Protein AF-A0A529I674-F1 (afdb_monomer_lite)

pLDDT: mean 94.1, std 11.56, range [41.16, 98.38]

Sequence (65 aa):
MKEKNLLAELAAYLFSKSDKETGRTPSERELAEHFAVSRGQIREALAILEAMRIVERRAKSGIYV

Secondary structure (DSSP, 8-state):
-----HHHHHHHHHHHHS-TTT-BPPPHHHHHHHHT--HHHHHHHHHHHHHTTS-EEETTTEEE-

Radius of gyration: 11.15 Å; chains: 1; bounding box: 30×21×27 Å

Foldseek 3Di:
DDPPPLLVVVLVQLVVAADPPFQFGDALVVSCVVVVHDSVVSVVSVVVCVVVVSWDQDPVPGIGD

Structure (mmCIF, N/CA/C/O backbone):
data_AF-A0A529I674-F1
#
_entry.id   AF-A0A529I674-F1
#
loop_
_atom_site.group_PDB
_atom_site.id
_atom_site.type_symbol
_atom_site.label_atom_id
_atom_site.label_alt_id
_atom_site.label_comp_id
_atom_site.label_asym_id
_atom_site.label_entity_id
_atom_site.label_seq_id
_atom_site.pdbx_PDB_ins_code
_atom_site.Cartn_x
_atom_site.Cartn_y
_atom_site.Cartn_z
_atom_site.occupancy
_atom_site.B_iso_or_equiv
_atom_site.auth_seq_id
_atom_site.auth_comp_id
_atom_site.auth_asym_id
_atom_site.auth_atom_id
_atom_site.pdbx_PDB_model_num
ATOM 1 N N . MET A 1 1 ? -20.333 0.501 14.694 1.00 41.16 1 MET A N 1
ATOM 2 C CA . MET A 1 1 ? -19.506 1.295 13.761 1.00 41.16 1 MET A CA 1
ATOM 3 C C . MET A 1 1 ? -18.258 0.462 13.517 1.00 41.16 1 MET A C 1
ATOM 5 O O . MET A 1 1 ? -17.569 0.192 14.487 1.00 41.16 1 MET A O 1
ATOM 9 N N . LYS A 1 2 ? -18.071 -0.125 12.325 1.00 46.81 2 LYS A N 1
ATOM 10 C CA . LYS A 1 2 ? -16.926 -1.019 12.075 1.00 46.81 2 LYS A CA 1
ATOM 11 C C . LYS A 1 2 ? -15.651 -0.180 12.187 1.00 46.81 2 LYS A C 1
ATOM 13 O O . LYS A 1 2 ? -15.358 0.568 11.259 1.00 46.81 2 LYS A O 1
ATOM 18 N N . GLU A 1 3 ? -14.920 -0.291 13.291 1.00 50.22 3 GLU A N 1
ATOM 19 C CA . GLU A 1 3 ? -13.483 -0.018 13.285 1.00 50.22 3 GLU A CA 1
ATOM 20 C C . GLU A 1 3 ? -12.874 -1.030 12.311 1.00 50.22 3 GLU A C 1
ATOM 22 O O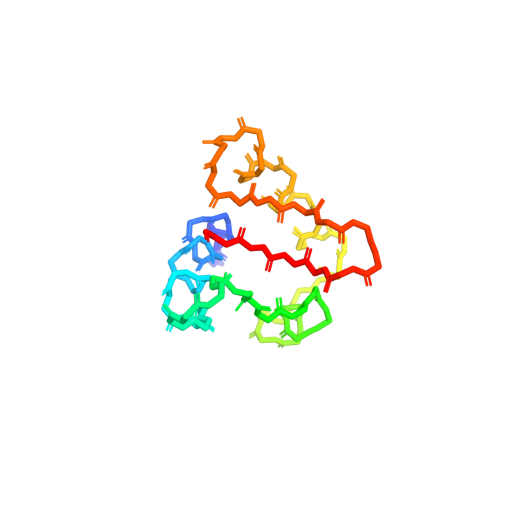 . GLU A 1 3 ? -12.594 -2.178 12.650 1.00 50.22 3 GLU A O 1
ATOM 27 N N . LYS A 1 4 ? -12.834 -0.655 11.031 1.00 61.59 4 LYS A N 1
ATOM 28 C CA . LYS A 1 4 ? -12.218 -1.463 9.987 1.00 61.59 4 LYS A CA 1
ATOM 29 C C . LYS A 1 4 ? -10.730 -1.514 10.292 1.00 61.59 4 LYS A C 1
ATOM 31 O O . LYS A 1 4 ? -10.089 -0.469 10.403 1.00 61.59 4 LYS A O 1
ATOM 36 N N . ASN A 1 5 ? -10.186 -2.720 10.413 1.00 88.50 5 ASN A N 1
ATOM 37 C CA . ASN A 1 5 ? -8.749 -2.927 10.516 1.00 88.50 5 ASN A CA 1
ATOM 38 C C . ASN A 1 5 ? -8.122 -2.649 9.138 1.00 88.50 5 ASN A C 1
ATOM 40 O O . ASN A 1 5 ? -7.855 -3.570 8.366 1.00 88.50 5 ASN A O 1
ATOM 44 N N . LEU A 1 6 ? -7.941 -1.359 8.825 1.00 94.06 6 LEU A N 1
ATOM 45 C CA . LEU A 1 6 ? -7.411 -0.870 7.549 1.00 94.06 6 LEU A CA 1
ATOM 46 C C . LEU A 1 6 ? -6.089 -1.553 7.193 1.00 94.06 6 LEU A C 1
ATOM 48 O O . LEU A 1 6 ? -5.852 -1.822 6.026 1.00 94.06 6 LEU A O 1
ATOM 52 N N . LEU A 1 7 ? -5.249 -1.865 8.183 1.00 95.50 7 LEU A N 1
ATOM 53 C CA . LEU A 1 7 ? -3.960 -2.515 7.965 1.00 95.50 7 LEU A CA 1
ATOM 54 C C . LEU A 1 7 ? -4.118 -3.905 7.334 1.00 95.50 7 LEU A C 1
ATOM 56 O O . LEU A 1 7 ? -3.486 -4.200 6.321 1.00 95.50 7 LEU A O 1
ATOM 60 N N . ALA A 1 8 ? -4.979 -4.742 7.918 1.00 95.44 8 ALA A N 1
ATOM 61 C CA . ALA A 1 8 ? -5.218 -6.097 7.431 1.00 95.44 8 ALA A CA 1
ATOM 62 C C . ALA A 1 8 ? -5.922 -6.094 6.065 1.00 95.44 8 ALA A C 1
ATOM 64 O O . ALA A 1 8 ? -5.529 -6.834 5.162 1.00 95.44 8 ALA A O 1
ATOM 65 N N . GLU A 1 9 ? -6.931 -5.233 5.898 1.00 96.69 9 GLU A N 1
ATOM 66 C CA . GLU A 1 9 ? -7.651 -5.090 4.628 1.00 96.69 9 GLU A CA 1
ATOM 67 C C . GLU A 1 9 ? -6.729 -4.568 3.515 1.00 96.69 9 GLU A C 1
ATOM 69 O O . GLU A 1 9 ? -6.754 -5.087 2.397 1.00 96.69 9 GLU A O 1
ATOM 74 N N . LEU A 1 10 ? -5.865 -3.596 3.827 1.00 97.50 10 LEU A N 1
ATOM 75 C CA . LEU A 1 10 ? -4.879 -3.066 2.894 1.00 97.50 10 LEU A CA 1
ATOM 76 C C . LEU A 1 10 ? -3.883 -4.147 2.474 1.00 97.50 10 LEU A C 1
ATOM 78 O O . LEU A 1 10 ? -3.686 -4.333 1.280 1.00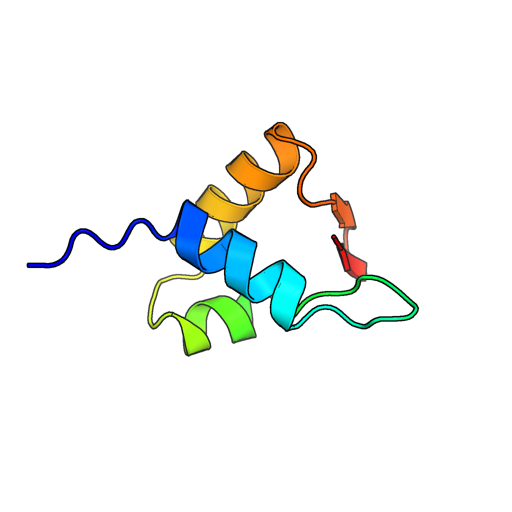 97.50 10 LEU A O 1
ATOM 82 N N . ALA A 1 11 ? -3.298 -4.890 3.416 1.00 97.31 11 ALA A N 1
ATOM 83 C CA . ALA A 1 11 ? -2.340 -5.947 3.093 1.00 97.31 11 ALA A CA 1
ATOM 84 C C . ALA A 1 11 ? -2.938 -6.982 2.126 1.00 97.31 11 ALA A C 1
ATOM 86 O O . ALA A 1 11 ? -2.353 -7.267 1.080 1.00 97.31 11 ALA A O 1
ATOM 87 N N . ALA A 1 12 ? -4.139 -7.486 2.428 1.00 97.31 12 ALA A N 1
ATOM 88 C CA . ALA A 1 12 ? -4.829 -8.444 1.566 1.00 97.31 12 ALA A CA 1
ATOM 89 C C . ALA A 1 12 ? -5.106 -7.868 0.166 1.00 97.31 12 ALA A C 1
ATOM 91 O O . ALA A 1 12 ? -4.925 -8.549 -0.846 1.00 97.31 12 ALA A O 1
ATOM 92 N N . TYR A 1 13 ? -5.510 -6.598 0.097 1.00 98.06 13 TYR A N 1
ATOM 93 C CA . TYR A 1 13 ? -5.764 -5.924 -1.169 1.00 98.06 13 TYR A CA 1
ATOM 94 C C . TYR A 1 13 ? -4.492 -5.741 -2.003 1.00 98.06 13 TYR A C 1
ATOM 96 O O . TYR A 1 13 ? -4.525 -5.980 -3.210 1.00 98.06 13 TYR A O 1
ATOM 104 N N . LEU A 1 14 ? -3.368 -5.372 -1.380 1.00 97.94 14 LEU A N 1
ATOM 105 C CA . LEU A 1 14 ? -2.089 -5.198 -2.071 1.00 97.94 14 LEU A CA 1
ATOM 106 C C . LEU A 1 14 ? -1.617 -6.506 -2.714 1.00 97.94 14 LEU A C 1
ATOM 108 O O . LEU A 1 14 ? -1.289 -6.489 -3.893 1.00 97.94 14 LEU A O 1
ATOM 112 N N . PHE A 1 15 ? -1.688 -7.640 -2.009 1.00 97.12 15 PHE A N 1
ATOM 113 C CA . PHE A 1 15 ? -1.371 -8.950 -2.599 1.00 97.12 15 PHE A CA 1
ATOM 114 C C . PHE A 1 15 ? -2.342 -9.362 -3.711 1.00 97.12 15 PHE A C 1
ATOM 116 O O . PHE A 1 15 ? -1.948 -10.015 -4.672 1.00 97.12 15 PHE A O 1
ATOM 123 N N . SER A 1 16 ? -3.622 -8.994 -3.600 1.00 97.50 16 SER A N 1
ATOM 124 C CA . SER A 1 16 ? -4.614 -9.325 -4.627 1.00 97.50 16 SER A CA 1
ATOM 125 C C . SER A 1 16 ? -4.494 -8.464 -5.887 1.00 97.50 16 SER A C 1
ATOM 127 O O . SER A 1 16 ? -4.966 -8.891 -6.945 1.00 97.50 16 SER A O 1
ATOM 129 N N . LYS A 1 17 ? -3.982 -7.235 -5.770 1.00 97.75 17 LYS A N 1
ATOM 130 C CA . LYS A 1 17 ? -3.967 -6.229 -6.844 1.00 97.75 17 LYS A CA 1
ATOM 131 C C . LYS A 1 17 ? -2.572 -5.846 -7.311 1.00 97.75 17 LYS A C 1
ATOM 133 O O . LYS A 1 17 ? -2.464 -4.977 -8.174 1.00 97.75 17 LYS A O 1
ATOM 138 N N . SER A 1 18 ? -1.535 -6.459 -6.757 1.00 97.25 18 SER A N 1
ATOM 139 C CA . SER A 1 18 ? -0.187 -6.297 -7.266 1.00 97.25 18 SER A CA 1
ATOM 140 C C . SER A 1 18 ? -0.060 -6.896 -8.660 1.00 97.25 18 SER A C 1
ATOM 142 O O . SER A 1 18 ? -0.704 -7.884 -9.028 1.00 97.25 18 SER A O 1
ATOM 144 N N . ASP A 1 19 ? 0.783 -6.256 -9.454 1.00 97.69 19 ASP A N 1
ATOM 145 C CA . ASP A 1 19 ? 1.224 -6.789 -10.725 1.00 97.69 19 ASP A CA 1
ATOM 146 C C . ASP A 1 19 ? 2.026 -8.083 -10.507 1.00 97.69 19 ASP A C 1
ATOM 148 O O . ASP A 1 19 ? 2.890 -8.151 -9.632 1.00 97.69 19 ASP A O 1
ATOM 152 N N . LYS A 1 20 ? 1.739 -9.119 -11.299 1.00 94.06 20 LYS A N 1
ATOM 153 C CA . LYS A 1 20 ? 2.307 -10.461 -11.088 1.00 94.06 20 LYS A CA 1
ATOM 154 C C . LYS A 1 20 ? 3.782 -10.571 -11.464 1.00 94.06 20 LYS A C 1
ATOM 156 O O . LYS A 1 20 ? 4.456 -11.455 -10.948 1.00 94.06 20 LYS A O 1
ATOM 161 N N . GLU A 1 21 ? 4.262 -9.729 -12.376 1.00 95.94 21 GLU A N 1
ATOM 162 C CA . GLU A 1 21 ? 5.647 -9.781 -12.856 1.00 95.94 21 GLU A CA 1
ATOM 163 C C . GLU A 1 21 ? 6.552 -8.854 -12.044 1.00 95.94 21 GLU A C 1
ATOM 165 O O . GLU A 1 21 ? 7.705 -9.181 -11.770 1.00 95.94 21 GLU A O 1
ATOM 170 N N . THR A 1 22 ? 6.027 -7.698 -11.641 1.00 96.75 22 THR A N 1
ATOM 171 C CA . THR A 1 22 ? 6.804 -6.632 -10.998 1.00 96.75 22 THR A CA 1
ATOM 172 C C . THR A 1 22 ? 6.523 -6.466 -9.508 1.00 96.75 22 THR A C 1
ATOM 174 O O . THR A 1 22 ? 7.286 -5.773 -8.839 1.00 96.75 22 THR A O 1
ATOM 177 N N . GLY A 1 23 ? 5.424 -7.023 -8.989 1.00 97.31 23 GLY A N 1
ATOM 178 C CA . GLY A 1 23 ? 4.967 -6.816 -7.609 1.00 97.31 23 GLY A CA 1
ATOM 179 C C . GLY A 1 23 ? 4.406 -5.415 -7.345 1.00 97.31 23 GLY A C 1
ATOM 180 O O . GLY A 1 23 ? 4.056 -5.088 -6.213 1.00 97.31 23 GLY A O 1
ATOM 181 N N . ARG A 1 24 ? 4.311 -4.553 -8.368 1.00 97.94 24 ARG A N 1
ATOM 182 C CA . ARG A 1 24 ? 3.873 -3.163 -8.197 1.00 97.94 24 ARG A CA 1
ATOM 183 C C . ARG A 1 24 ? 2.402 -3.104 -7.800 1.00 97.94 24 ARG A C 1
ATOM 185 O O . ARG A 1 24 ? 1.554 -3.686 -8.470 1.00 97.94 24 ARG A O 1
ATOM 192 N N . THR A 1 25 ? 2.090 -2.360 -6.749 1.00 98.38 25 THR A N 1
ATOM 193 C CA . THR A 1 25 ? 0.723 -2.202 -6.243 1.00 98.38 25 THR A CA 1
ATOM 194 C C . THR A 1 25 ? 0.064 -0.923 -6.776 1.00 98.38 25 THR A C 1
ATOM 196 O O . THR A 1 25 ? 0.746 -0.057 -7.339 1.00 98.38 25 THR A O 1
ATOM 199 N N . PRO A 1 26 ? -1.251 -0.736 -6.545 1.00 98.38 26 PRO A N 1
ATOM 200 C CA . PRO A 1 26 ? -1.902 0.556 -6.745 1.00 98.38 26 PRO A CA 1
ATOM 201 C C . PRO A 1 26 ? -1.229 1.677 -5.941 1.00 98.38 26 PRO A C 1
ATOM 203 O O . PRO A 1 26 ? -0.635 1.443 -4.884 1.00 98.38 26 PRO A O 1
ATOM 206 N N . SER A 1 27 ? -1.333 2.904 -6.443 1.00 97.69 27 SER A N 1
ATOM 207 C CA . SER A 1 27 ? -0.780 4.103 -5.811 1.00 97.69 27 SER A CA 1
ATOM 208 C C . SER A 1 27 ? -1.536 4.499 -4.540 1.00 97.69 27 SER A C 1
ATOM 210 O O . SER A 1 27 ? -2.708 4.177 -4.367 1.00 97.69 27 SER A O 1
ATOM 212 N N . GLU A 1 28 ? -0.909 5.303 -3.672 1.00 97.25 28 GLU A N 1
ATOM 213 C CA . GLU A 1 28 ? -1.561 5.823 -2.456 1.00 97.25 28 GLU A CA 1
ATOM 214 C C . GLU A 1 28 ? -2.885 6.544 -2.740 1.00 97.25 28 GLU A C 1
ATOM 216 O O . GLU A 1 28 ? -3.811 6.478 -1.933 1.00 97.25 28 GLU A O 1
ATOM 221 N N . ARG A 1 29 ? -2.978 7.237 -3.883 1.00 97.50 29 ARG A N 1
ATOM 222 C CA . ARG A 1 29 ? -4.202 7.924 -4.309 1.00 97.50 29 ARG A CA 1
ATOM 223 C C . ARG A 1 29 ? -5.316 6.919 -4.597 1.00 97.50 29 ARG A C 1
ATOM 225 O O . ARG A 1 29 ? -6.410 7.075 -4.072 1.00 97.50 29 ARG A O 1
ATOM 232 N N . GLU A 1 30 ? -5.023 5.889 -5.386 1.00 98.31 30 GLU A N 1
ATOM 233 C CA . GLU A 1 30 ? -5.991 4.844 -5.744 1.00 98.31 30 GLU A CA 1
ATOM 234 C C . GLU A 1 30 ? -6.420 4.032 -4.520 1.00 98.31 30 GLU A C 1
ATOM 236 O O . GLU A 1 30 ? -7.594 3.705 -4.376 1.00 98.31 30 GLU A O 1
ATOM 241 N N . LEU A 1 31 ? -5.490 3.752 -3.602 1.00 98.12 31 LEU A N 1
ATOM 242 C CA . LEU A 1 31 ? -5.792 3.090 -2.334 1.00 98.12 31 LEU A CA 1
ATOM 243 C C . LEU A 1 31 ? -6.713 3.960 -1.465 1.00 98.12 31 LEU A C 1
ATOM 245 O O . LEU A 1 31 ? -7.721 3.475 -0.961 1.00 98.12 31 LEU A O 1
ATOM 249 N N . ALA A 1 32 ? -6.415 5.254 -1.323 1.00 98.00 32 ALA A N 1
ATOM 250 C CA . ALA A 1 32 ? -7.248 6.176 -0.552 1.00 98.00 32 ALA A CA 1
ATOM 251 C C . ALA A 1 32 ? -8.675 6.281 -1.119 1.00 98.00 32 ALA A C 1
ATOM 253 O O . ALA A 1 32 ? -9.642 6.242 -0.359 1.00 98.00 32 ALA A O 1
ATOM 254 N N . GLU A 1 33 ? -8.804 6.351 -2.448 1.00 97.88 33 GLU A N 1
ATOM 255 C CA . GLU A 1 33 ? -10.093 6.339 -3.149 1.00 97.88 33 GLU A CA 1
ATOM 256 C C . GLU A 1 33 ? -10.843 5.015 -2.939 1.00 97.88 33 GLU A C 1
ATOM 258 O O . GLU A 1 33 ? -12.021 5.033 -2.588 1.00 97.88 33 GLU A O 1
ATOM 263 N N . HIS A 1 34 ?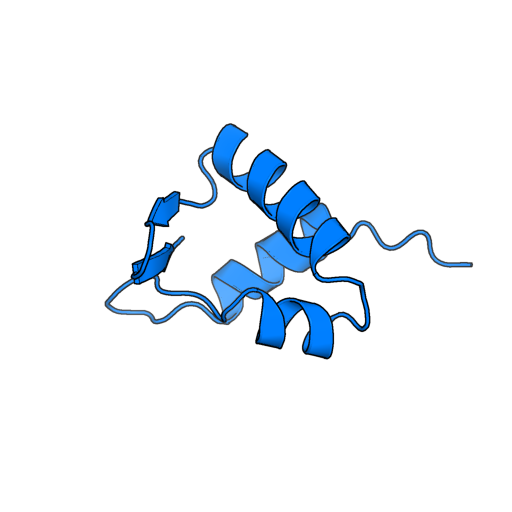 -10.164 3.871 -3.076 1.00 96.69 34 HIS A N 1
ATOM 264 C CA . HIS A 1 34 ? -10.768 2.546 -2.909 1.00 96.69 34 HIS A CA 1
ATOM 265 C C . HIS A 1 34 ? -11.305 2.313 -1.491 1.00 96.69 34 HIS A C 1
ATOM 267 O O . HIS A 1 34 ? -12.422 1.830 -1.311 1.00 96.69 34 HIS A O 1
ATOM 273 N N . PHE A 1 35 ? -10.513 2.667 -0.478 1.00 95.94 35 PHE A N 1
ATOM 274 C CA . PHE A 1 35 ? -10.874 2.463 0.924 1.00 95.94 35 PHE A CA 1
ATOM 275 C C . PHE A 1 35 ? -11.743 3.594 1.496 1.00 95.94 35 PHE A C 1
ATOM 277 O O . PHE A 1 35 ? -12.224 3.466 2.623 1.00 95.94 35 PHE A O 1
ATOM 284 N N . ALA A 1 36 ? -11.975 4.668 0.728 1.00 96.31 36 ALA A N 1
ATOM 285 C CA . ALA A 1 36 ? -12.663 5.885 1.162 1.00 96.31 36 ALA A CA 1
ATOM 286 C C . ALA A 1 36 ? -12.060 6.479 2.453 1.00 96.31 36 ALA A C 1
ATOM 288 O O . ALA A 1 36 ? -12.772 6.854 3.385 1.00 96.31 36 ALA A O 1
ATOM 289 N N . VAL A 1 37 ? -10.727 6.546 2.507 1.00 95.88 37 VAL A N 1
ATOM 290 C CA . VAL A 1 37 ? -9.950 7.082 3.639 1.00 95.88 37 VAL A CA 1
ATOM 291 C C . VAL A 1 37 ? -8.993 8.175 3.174 1.00 95.88 37 VAL A C 1
ATOM 293 O O . VAL A 1 37 ? -8.777 8.386 1.981 1.00 95.88 37 VAL A O 1
ATOM 296 N N . SER A 1 38 ? -8.376 8.885 4.116 1.00 97.12 38 SER A N 1
ATOM 297 C CA . SER A 1 38 ? -7.359 9.873 3.762 1.00 97.12 38 SER A CA 1
ATOM 298 C C . SER A 1 38 ? -6.064 9.213 3.264 1.00 97.12 38 SER A C 1
ATOM 300 O O . SER A 1 38 ? -5.658 8.143 3.719 1.00 97.12 38 SER A O 1
ATOM 302 N N . ARG A 1 39 ? -5.320 9.921 2.402 1.00 97.06 39 ARG A N 1
ATOM 303 C CA . ARG A 1 39 ? -3.939 9.543 2.039 1.00 97.06 39 ARG A CA 1
ATOM 304 C C . ARG A 1 39 ? -2.993 9.502 3.252 1.00 97.06 39 ARG A C 1
ATOM 306 O O . ARG A 1 39 ? -1.953 8.859 3.192 1.00 97.06 39 ARG A O 1
ATOM 313 N N . GLY A 1 40 ? -3.316 10.197 4.348 1.00 97.25 40 GLY A N 1
ATOM 314 C CA . GLY A 1 40 ? -2.581 10.097 5.617 1.00 97.25 40 GLY A CA 1
ATOM 315 C C . GLY A 1 40 ? -2.701 8.702 6.228 1.00 97.25 40 GLY A C 1
ATOM 316 O O . GLY A 1 40 ? -1.686 8.057 6.460 1.00 97.25 40 GLY A O 1
ATOM 317 N N . GLN A 1 41 ? -3.931 8.201 6.352 1.00 96.81 41 GLN A N 1
ATOM 318 C CA . GLN A 1 41 ? -4.210 6.862 6.883 1.00 96.81 41 GLN A CA 1
ATOM 319 C C . GLN A 1 41 ? -3.593 5.748 6.025 1.00 96.81 41 GLN A C 1
ATOM 321 O O . GLN A 1 41 ? -3.042 4.793 6.566 1.00 96.81 41 GLN A O 1
ATOM 326 N N . ILE A 1 42 ? -3.618 5.883 4.691 1.00 98.00 42 ILE A N 1
ATOM 327 C CA . ILE A 1 42 ? -2.913 4.945 3.799 1.00 98.00 42 ILE A CA 1
ATOM 328 C C . ILE A 1 42 ? -1.403 4.965 4.064 1.00 98.00 42 ILE A C 1
ATOM 330 O O . ILE A 1 42 ? -0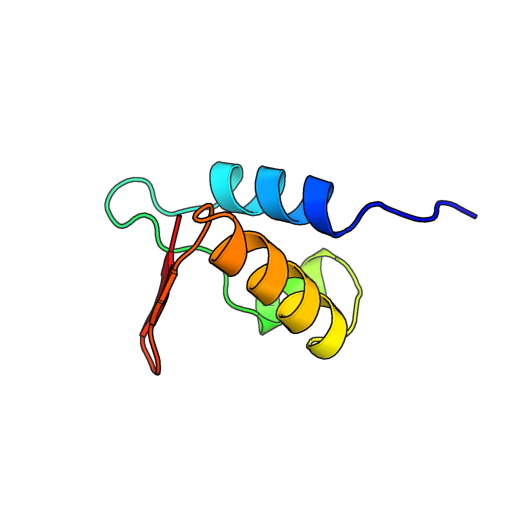.797 3.906 4.187 1.00 98.00 42 ILE A O 1
ATOM 334 N N . ARG A 1 43 ? -0.785 6.147 4.191 1.00 97.81 43 ARG A N 1
ATOM 335 C CA . ARG A 1 43 ? 0.659 6.264 4.458 1.00 97.81 43 ARG A CA 1
ATOM 336 C C . ARG A 1 43 ? 1.067 5.678 5.803 1.00 97.81 43 ARG A C 1
ATOM 338 O O . ARG A 1 43 ? 2.127 5.059 5.873 1.00 97.81 43 ARG A O 1
ATOM 345 N N . GLU A 1 44 ? 0.252 5.861 6.838 1.00 97.94 44 GLU A N 1
ATOM 346 C CA . GLU A 1 44 ? 0.465 5.255 8.158 1.00 97.94 44 GLU A CA 1
ATOM 347 C C . GLU A 1 44 ? 0.403 3.728 8.077 1.00 97.94 44 GLU A C 1
ATOM 349 O O . GLU A 1 44 ? 1.333 3.051 8.512 1.00 97.94 44 GLU A O 1
ATOM 354 N N . ALA A 1 45 ? -0.632 3.179 7.435 1.00 97.50 45 ALA A N 1
ATOM 355 C CA . ALA A 1 45 ? -0.758 1.738 7.247 1.00 97.50 45 ALA A CA 1
ATOM 356 C C . ALA A 1 45 ? 0.405 1.164 6.418 1.00 97.50 45 ALA A C 1
ATOM 358 O O . ALA A 1 45 ? 1.009 0.168 6.809 1.00 97.50 45 ALA A O 1
ATOM 359 N N . LEU A 1 46 ? 0.787 1.822 5.318 1.00 98.06 46 LEU A N 1
ATOM 360 C CA . LEU A 1 46 ? 1.938 1.422 4.504 1.00 98.06 46 LEU A CA 1
ATOM 361 C C . LEU A 1 46 ? 3.260 1.490 5.276 1.00 98.06 46 LEU A C 1
ATOM 363 O O . LEU A 1 46 ? 4.119 0.646 5.054 1.00 98.06 46 LEU A O 1
ATOM 367 N N . ALA A 1 47 ? 3.435 2.455 6.186 1.00 98.25 47 ALA A N 1
ATOM 368 C CA . ALA A 1 47 ? 4.628 2.526 7.028 1.00 98.25 47 ALA A CA 1
ATOM 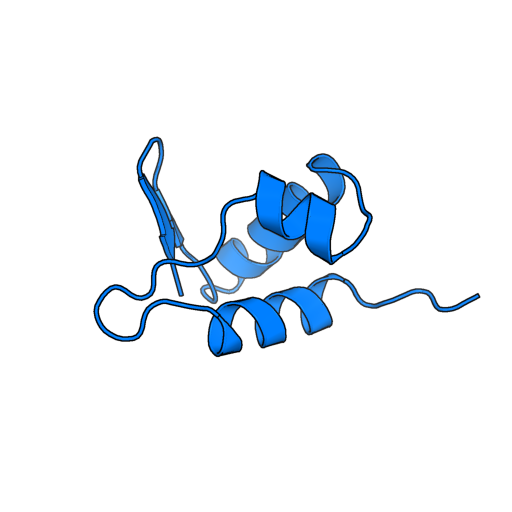369 C C . ALA A 1 47 ? 4.725 1.330 7.987 1.00 98.25 47 ALA A C 1
ATOM 371 O O . ALA A 1 47 ? 5.811 0.784 8.173 1.00 98.25 47 ALA A O 1
ATOM 372 N N . ILE A 1 48 ? 3.595 0.887 8.549 1.00 98.06 48 ILE A N 1
ATOM 373 C CA . ILE A 1 48 ? 3.541 -0.325 9.376 1.00 98.06 48 ILE A CA 1
ATOM 374 C C . ILE A 1 48 ? 3.860 -1.563 8.526 1.00 98.06 48 ILE A C 1
ATOM 376 O O . ILE A 1 48 ? 4.711 -2.363 8.910 1.00 98.06 48 ILE A O 1
ATOM 380 N N . LEU A 1 49 ? 3.237 -1.708 7.350 1.00 97.94 49 LEU A N 1
ATOM 381 C CA . LEU A 1 49 ? 3.492 -2.842 6.450 1.00 97.94 49 LEU A CA 1
ATOM 382 C C . LEU A 1 49 ? 4.948 -2.889 5.962 1.00 97.94 49 LEU A C 1
ATOM 384 O O . LEU A 1 49 ? 5.525 -3.969 5.855 1.00 97.94 49 LEU A O 1
ATOM 388 N N . GLU A 1 50 ? 5.565 -1.736 5.709 1.00 98.38 50 GLU A N 1
ATOM 389 C CA . GLU A 1 50 ? 6.977 -1.644 5.327 1.00 98.38 50 GLU A CA 1
ATOM 390 C C . GLU A 1 50 ? 7.903 -2.056 6.479 1.00 98.38 50 GLU A C 1
ATOM 392 O O . GLU A 1 50 ? 8.837 -2.836 6.279 1.00 98.38 50 GLU A O 1
ATOM 397 N N . ALA A 1 51 ? 7.609 -1.616 7.708 1.00 98.12 51 ALA A N 1
ATOM 398 C CA . ALA A 1 51 ? 8.336 -2.051 8.902 1.00 98.12 51 ALA A CA 1
ATOM 399 C C . ALA A 1 51 ? 8.219 -3.571 9.129 1.00 98.12 51 ALA A C 1
ATOM 401 O O . ALA A 1 51 ? 9.175 -4.208 9.572 1.00 98.12 51 ALA A O 1
ATOM 402 N N . MET A 1 52 ? 7.078 -4.161 8.762 1.00 97.69 52 MET A N 1
ATOM 403 C CA . MET A 1 52 ? 6.832 -5.607 8.785 1.00 97.69 52 MET A CA 1
ATOM 404 C C . MET A 1 52 ? 7.421 -6.364 7.583 1.00 97.69 52 MET A C 1
ATOM 406 O O . MET A 1 52 ? 7.265 -7.580 7.516 1.00 97.69 52 MET A O 1
ATOM 410 N N . ARG A 1 53 ? 8.097 -5.682 6.645 1.00 97.75 53 ARG A N 1
ATOM 411 C CA . ARG A 1 53 ? 8.655 -6.266 5.408 1.00 97.75 53 ARG A CA 1
ATOM 412 C C . ARG A 1 53 ? 7.613 -6.878 4.465 1.00 97.75 53 ARG A C 1
ATOM 414 O O . ARG A 1 53 ? 7.943 -7.754 3.677 1.00 97.75 53 ARG A O 1
ATOM 421 N N . ILE A 1 54 ? 6.369 -6.408 4.537 1.00 97.00 54 ILE A N 1
ATOM 422 C CA . ILE A 1 54 ? 5.285 -6.818 3.631 1.00 97.00 54 ILE A CA 1
ATOM 423 C C . ILE A 1 54 ? 5.313 -5.994 2.339 1.00 97.00 54 ILE A C 1
ATOM 425 O O . ILE A 1 54 ? 4.895 -6.485 1.298 1.00 97.00 54 ILE A O 1
ATOM 429 N N . VAL A 1 55 ? 5.784 -4.744 2.404 1.00 97.94 55 VAL A N 1
ATOM 430 C CA . VAL A 1 55 ? 5.916 -3.865 1.235 1.00 97.94 55 VAL A CA 1
ATOM 431 C C . VAL A 1 55 ? 7.247 -3.124 1.224 1.00 97.94 55 VAL A C 1
ATOM 433 O O . VAL A 1 55 ? 7.867 -2.921 2.267 1.00 97.94 55 VAL A O 1
ATOM 436 N N . GLU A 1 56 ? 7.635 -2.638 0.049 1.00 98.19 56 GLU A N 1
ATOM 437 C CA . GLU A 1 56 ? 8.742 -1.706 -0.160 1.00 98.19 56 GLU A CA 1
ATOM 438 C C . GLU A 1 56 ? 8.238 -0.439 -0.866 1.00 98.19 56 GLU A C 1
ATOM 440 O O . GLU A 1 56 ? 7.588 -0.512 -1.915 1.00 98.19 56 GLU A O 1
ATOM 445 N N . ARG A 1 57 ? 8.551 0.744 -0.322 1.00 97.31 57 ARG A N 1
ATOM 446 C CA . ARG A 1 57 ? 8.237 2.026 -0.967 1.00 97.31 57 ARG A CA 1
ATOM 447 C C . ARG A 1 57 ? 9.473 2.602 -1.643 1.00 97.31 57 ARG A C 1
ATOM 449 O O . ARG A 1 57 ? 10.419 3.044 -0.997 1.00 97.31 57 ARG A O 1
ATOM 456 N N . ARG A 1 58 ? 9.438 2.678 -2.973 1.00 96.75 58 ARG A N 1
ATOM 457 C CA . ARG A 1 58 ? 10.517 3.247 -3.789 1.00 96.75 58 ARG A CA 1
ATOM 458 C C . ARG A 1 58 ? 10.160 4.664 -4.218 1.00 96.75 58 ARG A C 1
ATOM 460 O O . ARG A 1 58 ? 9.196 4.883 -4.961 1.00 96.75 58 ARG A O 1
ATOM 467 N N . ALA A 1 59 ? 10.949 5.638 -3.766 1.00 93.12 59 ALA A N 1
ATOM 468 C CA . ALA A 1 59 ? 10.747 7.047 -4.095 1.00 93.12 59 ALA A CA 1
ATOM 469 C C . ALA A 1 59 ? 10.669 7.254 -5.618 1.00 93.12 59 ALA A C 1
ATOM 471 O O . ALA A 1 59 ? 11.509 6.758 -6.365 1.00 93.12 59 ALA A O 1
ATOM 472 N N . LYS A 1 60 ? 9.648 7.995 -6.074 1.00 93.31 60 LYS A N 1
ATOM 473 C CA . LYS A 1 60 ? 9.359 8.266 -7.500 1.00 93.31 60 LYS A CA 1
ATOM 474 C C . LYS A 1 60 ? 9.098 7.019 -8.366 1.00 93.31 60 LYS A C 1
ATOM 476 O O . LYS A 1 60 ? 9.038 7.139 -9.584 1.00 93.31 60 LYS A O 1
ATOM 481 N N . SER A 1 61 ? 8.917 5.847 -7.760 1.00 96.31 61 SER A N 1
ATOM 482 C CA . SER A 1 61 ? 8.733 4.575 -8.463 1.00 96.31 61 SER A CA 1
ATOM 483 C C . SER A 1 61 ? 7.401 3.924 -8.083 1.00 96.31 61 SER A C 1
ATOM 485 O O . SER A 1 61 ? 6.557 3.719 -8.956 1.00 96.31 61 SER A O 1
ATOM 487 N N . GLY A 1 62 ? 7.133 3.693 -6.798 1.00 96.12 62 GLY A N 1
ATOM 488 C CA . GLY A 1 62 ? 5.865 3.110 -6.362 1.00 96.12 62 GLY A CA 1
ATOM 489 C C . GLY A 1 62 ? 5.981 2.301 -5.081 1.00 96.12 62 GLY A C 1
ATOM 490 O O . GLY A 1 62 ? 6.960 2.416 -4.345 1.00 96.12 62 GLY A O 1
ATOM 491 N N . ILE A 1 63 ? 4.954 1.495 -4.839 1.00 98.19 63 ILE A N 1
ATOM 492 C CA . ILE A 1 63 ? 4.853 0.562 -3.720 1.00 98.19 63 ILE A CA 1
ATOM 493 C C . ILE A 1 63 ? 4.875 -0.847 -4.318 1.00 98.19 63 ILE A C 1
ATOM 495 O O . ILE A 1 63 ? 4.258 -1.080 -5.362 1.00 98.19 63 ILE A O 1
ATOM 499 N N . TYR A 1 64 ? 5.611 -1.749 -3.683 1.00 98.31 64 TYR A N 1
ATOM 500 C CA . TYR A 1 64 ? 5.842 -3.111 -4.155 1.00 98.31 64 TYR A CA 1
ATOM 501 C C . TYR A 1 64 ? 5.580 -4.103 -3.022 1.00 98.31 64 TYR A C 1
ATOM 503 O O . TYR A 1 64 ? 5.902 -3.786 -1.878 1.00 98.31 64 TYR A O 1
ATOM 511 N N . VAL A 1 65 ? 4.989 -5.256 -3.343 1.00 96.38 65 VAL A N 1
ATOM 512 C CA . VAL A 1 65 ? 4.909 -6.444 -2.467 1.00 96.38 65 VAL A CA 1
ATOM 513 C C . VAL A 1 65 ? 5.933 -7.489 -2.879 1.00 96.38 65 VAL A C 1
ATOM 515 O O . VAL A 1 65 ? 6.277 -7.520 -4.0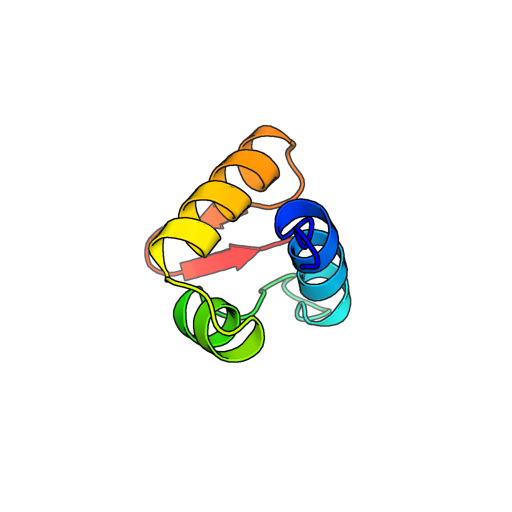84 1.00 96.38 65 VAL A O 1
#